Protein AF-A0A7S4C4L5-F1 (afdb_monomer_lite)

Structure (mmCIF, N/CA/C/O backbone):
data_AF-A0A7S4C4L5-F1
#
_entry.id   AF-A0A7S4C4L5-F1
#
loop_
_atom_site.group_PDB
_atom_site.id
_atom_site.type_symbol
_atom_site.label_atom_id
_atom_site.label_alt_id
_atom_site.label_comp_id
_atom_site.label_asym_id
_atom_site.label_entity_id
_atom_site.label_seq_id
_atom_site.pdbx_PDB_ins_code
_atom_site.Cartn_x
_atom_site.Cartn_y
_atom_site.Cartn_z
_atom_site.occupancy
_atom_site.B_iso_or_equiv
_atom_site.auth_seq_id
_atom_site.auth_comp_id
_atom_site.auth_asym_id
_atom_site.auth_atom_id
_atom_site.pdbx_PDB_model_num
ATOM 1 N N . SER A 1 1 ? -27.813 -15.769 -5.034 1.00 52.94 1 SER A N 1
ATOM 2 C CA . SER A 1 1 ? -26.355 -15.968 -5.180 1.00 52.94 1 SER A CA 1
ATOM 3 C C . SER A 1 1 ? -25.656 -15.313 -3.994 1.00 52.94 1 SER A C 1
ATOM 5 O O . SER A 1 1 ? -25.981 -14.180 -3.665 1.00 52.94 1 SER A O 1
ATOM 7 N N . ARG A 1 2 ? -24.766 -16.010 -3.273 1.00 56.94 2 ARG A N 1
ATOM 8 C CA . ARG A 1 2 ? -23.992 -15.382 -2.183 1.00 56.94 2 ARG A CA 1
ATOM 9 C C . ARG A 1 2 ? -22.772 -14.695 -2.789 1.00 56.94 2 ARG A C 1
ATOM 11 O O . ARG A 1 2 ? -21.897 -15.369 -3.320 1.00 56.94 2 ARG A O 1
ATOM 18 N N . ALA A 1 3 ? -22.735 -13.368 -2.734 1.00 70.62 3 ALA A N 1
ATOM 19 C CA . ALA A 1 3 ? -21.552 -12.601 -3.095 1.00 70.62 3 ALA A CA 1
ATOM 20 C C . ALA A 1 3 ? -20.456 -12.859 -2.051 1.00 70.62 3 ALA A C 1
ATOM 22 O O . ALA A 1 3 ? -20.590 -12.460 -0.894 1.00 70.62 3 ALA A O 1
ATOM 23 N N . PHE A 1 4 ? -19.383 -13.540 -2.445 1.00 78.00 4 PHE A N 1
ATOM 24 C CA . PHE A 1 4 ? -18.179 -13.634 -1.627 1.00 78.00 4 PHE A CA 1
ATOM 25 C C . PHE A 1 4 ? -17.337 -12.381 -1.855 1.00 78.00 4 PHE A C 1
ATOM 27 O O . PHE A 1 4 ? -17.010 -12.038 -2.990 1.00 78.00 4 PHE A O 1
ATOM 34 N N . LYS A 1 5 ? -16.996 -11.672 -0.777 1.00 83.19 5 LYS A N 1
ATOM 35 C CA . LYS A 1 5 ? -16.062 -10.547 -0.857 1.00 83.19 5 LYS A CA 1
ATOM 36 C C . LYS A 1 5 ? -14.640 -11.095 -0.935 1.00 83.19 5 LYS A C 1
ATOM 38 O O . LYS A 1 5 ? -14.246 -11.902 -0.099 1.00 83.19 5 LYS A O 1
ATOM 43 N N . TYR A 1 6 ? -13.864 -10.620 -1.904 1.00 91.06 6 TYR A N 1
ATOM 44 C CA . TYR A 1 6 ? -12.431 -10.906 -1.969 1.00 91.06 6 TYR A CA 1
ATOM 45 C C . TYR A 1 6 ? -11.731 -10.401 -0.702 1.00 91.06 6 TYR A C 1
ATOM 47 O O . TYR A 1 6 ? -11.930 -9.250 -0.316 1.00 91.06 6 TYR A O 1
ATOM 55 N N . SER A 1 7 ? -10.897 -11.225 -0.071 1.00 92.94 7 SER A N 1
ATOM 56 C CA . SER A 1 7 ? -10.136 -10.847 1.131 1.00 92.94 7 SER A CA 1
ATOM 57 C C . SER A 1 7 ? -8.933 -9.951 0.826 1.00 92.94 7 SER A C 1
ATOM 59 O O . SER A 1 7 ? -8.464 -9.228 1.702 1.00 92.94 7 SER A O 1
ATOM 61 N N . ARG A 1 8 ? -8.456 -9.964 -0.422 1.00 94.62 8 ARG A N 1
ATOM 62 C CA . ARG A 1 8 ? -7.306 -9.189 -0.898 1.00 94.62 8 ARG A CA 1
ATOM 63 C C . ARG A 1 8 ? -7.734 -8.194 -1.977 1.00 94.62 8 ARG A C 1
ATOM 65 O O . ARG A 1 8 ? -8.736 -8.396 -2.668 1.00 94.62 8 ARG A O 1
ATOM 72 N N . VAL A 1 9 ? -6.974 -7.115 -2.099 1.00 95.50 9 VAL A N 1
ATOM 73 C CA . VAL A 1 9 ? -7.126 -6.065 -3.108 1.00 95.50 9 VAL A CA 1
ATOM 74 C C . VAL A 1 9 ? -5.773 -5.853 -3.768 1.00 95.50 9 VAL A C 1
ATOM 76 O O . VAL A 1 9 ? -4.768 -5.736 -3.071 1.00 95.50 9 VAL A O 1
ATOM 79 N N . ILE A 1 10 ? -5.768 -5.805 -5.099 1.00 94.56 10 ILE A N 1
ATOM 80 C CA . ILE A 1 10 ? -4.607 -5.414 -5.894 1.00 94.56 10 ILE A CA 1
ATOM 81 C C . ILE A 1 10 ? -4.909 -4.068 -6.542 1.00 94.56 10 ILE A C 1
ATOM 83 O O . ILE A 1 10 ? -5.977 -3.879 -7.125 1.00 94.56 10 ILE A O 1
ATOM 87 N N . PHE A 1 11 ? -3.956 -3.153 -6.436 1.00 93.62 11 PHE A N 1
ATOM 88 C CA . PHE A 1 11 ? -3.893 -1.903 -7.168 1.00 93.62 11 PHE A CA 1
ATOM 89 C C . PHE A 1 11 ? -2.728 -1.953 -8.150 1.00 93.62 11 PHE A C 1
ATOM 91 O O . PHE A 1 11 ? -1.640 -2.409 -7.804 1.00 93.62 11 PHE A O 1
ATOM 98 N N . SER A 1 12 ? -2.951 -1.460 -9.361 1.00 91.44 12 SER A N 1
ATOM 99 C CA . SER A 1 12 ? -1.901 -1.196 -10.335 1.00 91.44 12 SER A CA 1
ATOM 100 C C . SER A 1 12 ? -2.332 -0.021 -11.205 1.00 91.44 12 SER A C 1
ATOM 102 O O . SER A 1 12 ? -3.527 0.160 -11.458 1.00 91.44 12 SER A O 1
ATOM 104 N N . ARG A 1 13 ? -1.367 0.787 -11.642 1.00 89.19 13 ARG A N 1
ATOM 105 C CA . ARG A 1 13 ? -1.615 1.853 -12.619 1.00 89.19 13 ARG A CA 1
ATOM 106 C C . ARG A 1 13 ? -2.027 1.256 -13.968 1.00 89.19 13 ARG A C 1
ATOM 108 O O . ARG A 1 13 ? -1.587 0.169 -14.329 1.00 89.19 13 ARG A O 1
ATOM 115 N N . LEU A 1 14 ? -2.873 1.965 -14.712 1.00 87.50 14 LEU A N 1
ATOM 116 C CA . LEU A 1 14 ? -3.452 1.461 -15.966 1.00 87.50 14 LEU A CA 1
ATOM 117 C C . LEU A 1 14 ? -2.403 1.293 -17.074 1.00 87.50 14 LEU A C 1
ATOM 119 O O . LEU A 1 14 ? -2.536 0.444 -17.944 1.00 87.50 14 LEU A O 1
ATOM 123 N N . GLU A 1 15 ? -1.343 2.082 -17.005 1.00 86.62 15 GLU A N 1
ATOM 124 C CA . GLU A 1 15 ? -0.195 2.102 -17.905 1.00 86.62 15 GLU A CA 1
ATOM 125 C C . GLU A 1 15 ? 0.930 1.140 -17.478 1.00 86.62 15 GLU A C 1
ATOM 127 O O . GLU A 1 15 ? 2.048 1.215 -17.987 1.00 86.62 15 GLU A O 1
ATOM 132 N N . ALA A 1 16 ? 0.678 0.249 -16.514 1.00 85.75 16 ALA A N 1
ATOM 133 C CA . ALA A 1 16 ? 1.658 -0.742 -16.095 1.00 85.75 16 ALA A CA 1
ATOM 134 C C . ALA A 1 16 ? 1.792 -1.862 -17.142 1.00 85.75 16 ALA A C 1
ATOM 136 O O . ALA A 1 16 ? 0.870 -2.650 -17.358 1.00 85.75 16 ALA A O 1
ATOM 137 N N . ALA A 1 17 ? 2.976 -1.985 -17.743 1.00 88.38 17 ALA A N 1
ATOM 138 C CA . ALA A 1 17 ? 3.355 -3.144 -18.541 1.00 88.38 17 ALA A CA 1
ATOM 139 C C . ALA A 1 17 ? 4.043 -4.183 -17.651 1.00 88.38 17 ALA A C 1
ATOM 141 O O . ALA A 1 17 ? 5.138 -3.955 -17.127 1.00 88.38 17 ALA A O 1
ATOM 142 N N . TRP A 1 18 ? 3.387 -5.327 -17.467 1.00 88.12 18 TRP A N 1
ATOM 143 C CA . TRP A 1 18 ? 3.897 -6.445 -16.676 1.00 88.12 18 TRP A CA 1
ATOM 144 C C . TRP A 1 18 ? 5.052 -7.136 -17.400 1.00 88.12 18 TRP A C 1
ATOM 146 O O . TRP A 1 18 ? 4.900 -7.583 -18.534 1.00 88.12 18 TRP A O 1
ATOM 156 N N . VAL A 1 19 ? 6.205 -7.225 -16.739 1.00 87.69 19 VAL A N 1
ATOM 157 C CA . VAL A 1 19 ? 7.401 -7.910 -17.269 1.00 87.69 19 VAL A CA 1
ATOM 158 C C . VAL A 1 19 ? 7.387 -9.385 -16.890 1.00 87.69 19 VAL A C 1
ATOM 160 O O . VAL A 1 19 ? 7.900 -10.232 -17.616 1.00 87.69 19 VAL A O 1
ATOM 163 N N . VAL A 1 20 ? 6.793 -9.690 -15.737 1.00 88.06 20 VAL A N 1
ATOM 164 C CA . VAL A 1 20 ? 6.707 -11.034 -15.173 1.00 88.06 20 VAL A CA 1
ATOM 165 C C . VAL A 1 20 ? 5.301 -11.285 -14.625 1.00 88.06 20 VAL A C 1
ATOM 167 O O . VAL A 1 20 ? 4.609 -10.332 -14.250 1.00 88.06 20 VAL A O 1
ATOM 170 N N . PRO A 1 21 ? 4.857 -12.552 -14.544 1.00 89.69 21 PRO A N 1
ATOM 171 C CA . PRO A 1 21 ? 3.621 -12.896 -13.857 1.00 89.69 21 PRO A CA 1
ATOM 172 C C . PRO A 1 21 ? 3.644 -12.446 -12.394 1.00 89.69 21 PRO A C 1
ATOM 174 O O . PRO A 1 21 ? 4.681 -12.480 -11.729 1.00 89.69 21 PRO A O 1
ATOM 177 N N . HIS A 1 22 ? 2.477 -12.072 -11.872 1.00 91.00 22 HIS A N 1
ATOM 178 C CA . HIS A 1 22 ? 2.331 -11.768 -10.454 1.00 91.00 22 HIS A CA 1
ATOM 179 C C . HIS A 1 22 ? 2.681 -13.006 -9.592 1.00 91.00 22 HIS A C 1
ATOM 181 O O . HIS A 1 22 ? 2.220 -14.108 -9.908 1.00 91.00 22 HIS A O 1
ATOM 187 N N . PRO A 1 23 ? 3.443 -12.856 -8.488 1.00 89.81 23 PRO A N 1
ATOM 188 C CA . PRO A 1 23 ? 3.781 -13.969 -7.603 1.00 89.81 23 PRO A CA 1
ATOM 189 C C . PRO A 1 23 ? 2.528 -14.663 -7.035 1.00 89.81 23 PRO A C 1
ATOM 191 O O . PRO A 1 23 ? 1.561 -13.994 -6.670 1.00 89.81 23 PRO A O 1
ATOM 194 N N . PRO A 1 24 ? 2.497 -15.999 -6.912 1.00 92.88 24 PRO A N 1
ATOM 195 C CA . PRO A 1 24 ? 1.368 -16.685 -6.292 1.00 92.88 24 PRO A CA 1
ATOM 196 C C . PRO A 1 24 ? 1.052 -16.125 -4.898 1.00 92.88 24 PRO A C 1
ATOM 198 O O . PRO A 1 24 ? 1.948 -15.954 -4.074 1.00 92.88 24 PRO A O 1
ATOM 201 N N . LEU A 1 25 ? -0.232 -15.885 -4.602 1.00 93.25 25 LEU A N 1
ATOM 202 C CA . LEU A 1 25 ? -0.659 -15.325 -3.309 1.00 93.25 25 LEU A CA 1
ATOM 203 C C . LEU A 1 25 ? -0.256 -16.196 -2.109 1.00 93.25 25 LEU A C 1
ATOM 205 O O . LEU A 1 25 ? -0.152 -15.684 -0.999 1.00 93.25 25 LEU A O 1
ATOM 209 N N . SER A 1 26 ? -0.022 -17.492 -2.326 1.00 94.50 26 SER A N 1
ATOM 210 C CA . SER A 1 26 ? 0.460 -18.434 -1.313 1.00 94.50 26 SER A CA 1
ATOM 211 C C . SER A 1 26 ? 1.878 -18.137 -0.817 1.00 94.50 26 SER A C 1
ATOM 213 O O . SER A 1 26 ? 2.240 -18.606 0.255 1.00 94.50 26 SER A O 1
ATOM 215 N N . LEU A 1 27 ? 2.675 -17.376 -1.574 1.00 93.62 27 LEU A N 1
ATOM 216 C CA . LEU A 1 27 ? 4.023 -16.957 -1.176 1.00 93.62 27 LEU A CA 1
ATOM 217 C C . LEU A 1 27 ? 4.029 -15.633 -0.401 1.00 93.62 27 LEU A C 1
ATOM 219 O O . LEU A 1 27 ? 5.071 -15.224 0.099 1.00 93.62 27 LEU A O 1
ATOM 223 N N . LEU A 1 28 ? 2.885 -14.946 -0.325 1.00 94.56 28 LEU A N 1
ATOM 224 C CA . LEU A 1 28 ? 2.785 -13.587 0.198 1.00 94.56 28 LEU A CA 1
ATOM 225 C C . LEU A 1 28 ? 1.983 -13.571 1.494 1.00 94.56 28 LEU A C 1
ATOM 227 O O . LEU A 1 28 ? 0.781 -13.868 1.490 1.00 94.56 28 LEU A O 1
ATOM 231 N N . ASP A 1 29 ? 2.627 -13.149 2.584 1.00 95.44 29 ASP A N 1
ATOM 232 C CA . ASP A 1 29 ? 1.972 -13.018 3.886 1.00 95.44 29 ASP A CA 1
ATOM 233 C C . ASP A 1 29 ? 0.739 -12.094 3.763 1.00 95.44 29 ASP A C 1
ATOM 235 O O . ASP A 1 29 ? 0.876 -10.951 3.308 1.00 95.44 29 ASP A O 1
ATOM 239 N N . PRO A 1 30 ? -0.475 -12.566 4.114 1.00 94.44 30 PRO A N 1
ATOM 240 C CA . PRO A 1 30 ? -1.698 -11.763 4.067 1.00 94.44 30 PRO A CA 1
ATOM 241 C C . PRO A 1 30 ? -1.691 -10.543 4.987 1.00 94.44 30 PRO A C 1
ATOM 243 O O . PRO A 1 30 ? -2.486 -9.633 4.774 1.00 94.44 30 PRO A O 1
ATOM 246 N N . ARG A 1 31 ? -0.833 -10.515 6.004 1.00 94.31 31 ARG A N 1
ATOM 247 C CA . ARG A 1 31 ? -0.757 -9.417 6.975 1.00 94.31 31 ARG A CA 1
ATOM 248 C C . ARG A 1 31 ? 0.088 -8.248 6.472 1.00 94.31 31 ARG A C 1
ATOM 250 O O . ARG A 1 31 ? 0.052 -7.177 7.065 1.00 94.31 31 ARG A O 1
ATOM 257 N N . VAL A 1 32 ? 0.841 -8.459 5.394 1.00 96.19 32 VAL A N 1
ATOM 258 C CA . VAL A 1 32 ? 1.749 -7.470 4.814 1.00 96.19 32 VAL A CA 1
ATOM 259 C C . VAL A 1 32 ? 1.071 -6.778 3.632 1.00 96.19 32 VAL A C 1
ATOM 261 O O . VAL A 1 32 ? 0.454 -7.422 2.777 1.00 96.19 32 VAL A O 1
ATOM 264 N N . LEU A 1 33 ? 1.187 -5.452 3.586 1.00 96.56 33 LEU A N 1
ATOM 265 C CA . LEU A 1 33 ? 0.895 -4.649 2.410 1.00 96.56 33 LEU A CA 1
ATOM 266 C C . LEU A 1 33 ? 2.139 -4.645 1.523 1.00 96.56 33 LEU A C 1
ATOM 268 O O . LEU A 1 33 ? 3.164 -4.056 1.857 1.00 96.56 33 LEU A O 1
ATOM 272 N N . TRP A 1 34 ? 2.039 -5.336 0.395 1.00 96.06 34 TRP A N 1
ATOM 273 C CA . TRP A 1 34 ? 3.132 -5.509 -0.550 1.00 96.06 34 TRP A CA 1
ATOM 274 C C . TRP A 1 34 ? 3.102 -4.407 -1.596 1.00 96.06 34 TRP A C 1
ATOM 276 O O . TRP A 1 34 ? 2.100 -4.271 -2.295 1.00 96.06 34 TRP A O 1
ATOM 286 N N . VAL A 1 35 ? 4.195 -3.672 -1.752 1.00 93.81 35 VAL A N 1
ATOM 287 C CA . VAL A 1 35 ? 4.381 -2.677 -2.817 1.00 93.81 35 VAL A CA 1
ATOM 288 C C . VAL A 1 35 ? 5.553 -3.053 -3.710 1.00 93.81 35 VAL A C 1
ATOM 290 O O . VAL A 1 35 ? 6.349 -3.928 -3.375 1.00 93.81 35 VAL A O 1
ATOM 293 N N . GLN A 1 36 ? 5.659 -2.433 -4.882 1.00 90.94 36 GLN A N 1
ATOM 294 C CA . GLN A 1 36 ? 6.881 -2.572 -5.676 1.00 90.94 36 GLN A CA 1
ATOM 295 C C . GLN A 1 36 ? 8.046 -1.883 -4.972 1.00 90.94 36 GLN A C 1
ATOM 297 O O . GLN A 1 36 ? 7.874 -0.804 -4.416 1.00 90.94 36 GLN A O 1
ATOM 302 N N . SER A 1 37 ? 9.238 -2.471 -5.053 1.00 87.06 37 SER A N 1
ATOM 303 C CA . SER A 1 37 ? 10.442 -1.849 -4.511 1.00 87.06 37 SER A CA 1
ATOM 304 C C . SER A 1 37 ? 10.637 -0.439 -5.072 1.00 87.06 37 SER A C 1
ATOM 306 O O . SER A 1 37 ? 10.473 -0.192 -6.275 1.00 87.06 37 SER A O 1
ATOM 308 N N . GLY A 1 38 ? 11.001 0.497 -4.195 1.00 80.38 38 GLY A N 1
ATOM 309 C CA . GLY A 1 38 ? 11.345 1.868 -4.570 1.00 80.38 38 GLY A CA 1
ATOM 310 C C . GLY A 1 38 ? 12.710 1.993 -5.257 1.00 80.38 38 GLY A C 1
ATOM 311 O O . GLY A 1 38 ? 13.073 3.093 -5.671 1.00 80.38 38 GLY A O 1
ATOM 312 N N . GLN A 1 39 ? 13.479 0.899 -5.371 1.00 79.50 39 GLN A N 1
ATOM 313 C CA . GLN A 1 39 ? 14.884 0.908 -5.807 1.00 79.50 39 GLN A CA 1
ATOM 314 C C . GLN A 1 39 ? 15.745 1.885 -4.982 1.00 79.50 39 GLN A C 1
ATOM 316 O O . GLN A 1 39 ? 16.544 2.643 -5.530 1.00 79.50 39 GLN A O 1
ATOM 321 N N . GLY A 1 40 ? 15.547 1.906 -3.661 1.00 72.12 40 GLY A N 1
ATOM 322 C CA . GLY A 1 40 ? 16.253 2.811 -2.745 1.00 72.12 40 GLY A CA 1
ATOM 323 C C . GLY A 1 40 ? 15.663 4.222 -2.646 1.00 72.12 40 GLY A C 1
ATOM 324 O O . GLY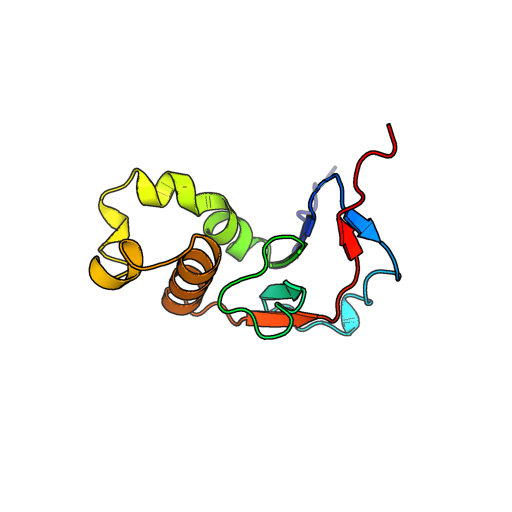 A 1 40 ? 16.245 5.077 -1.982 1.00 72.12 40 GLY A O 1
ATOM 325 N N . ARG A 1 41 ? 14.518 4.488 -3.287 1.00 75.75 41 ARG A N 1
ATOM 326 C CA . ARG A 1 41 ? 13.723 5.701 -3.040 1.00 75.75 41 ARG A CA 1
ATOM 327 C C . ARG A 1 41 ? 12.930 5.554 -1.741 1.00 75.75 41 ARG A C 1
ATOM 329 O O . ARG A 1 41 ? 12.447 4.469 -1.444 1.00 75.75 41 ARG A O 1
ATOM 336 N N . VAL A 1 42 ? 12.799 6.656 -1.007 1.00 81.38 42 VAL A N 1
ATOM 337 C CA . VAL A 1 42 ? 12.010 6.739 0.232 1.00 81.38 42 VAL A CA 1
ATOM 338 C C . VAL A 1 42 ? 10.520 6.823 -0.114 1.00 81.38 42 VAL A C 1
ATOM 340 O O . VAL A 1 42 ? 10.167 7.451 -1.117 1.00 81.38 42 VAL A O 1
ATOM 343 N N . GLY A 1 43 ? 9.653 6.240 0.717 1.00 85.88 43 GLY A N 1
ATOM 344 C CA . GLY A 1 43 ? 8.208 6.280 0.529 1.00 85.88 43 GLY A CA 1
ATOM 345 C C . GLY A 1 43 ? 7.627 5.049 -0.157 1.00 85.88 43 GLY A C 1
ATOM 346 O O . GLY A 1 43 ? 8.311 4.251 -0.799 1.00 85.88 43 GLY A O 1
ATOM 347 N N . VAL A 1 44 ? 6.303 4.931 -0.069 1.00 89.31 44 VAL A N 1
ATOM 348 C CA . VAL A 1 44 ? 5.552 3.864 -0.731 1.00 89.31 44 VAL A CA 1
ATOM 349 C C . VAL A 1 44 ? 5.476 4.122 -2.234 1.00 89.31 44 VAL A C 1
ATOM 351 O O . VAL A 1 44 ? 4.791 5.037 -2.688 1.00 89.31 44 VAL A O 1
ATOM 354 N N . ASN A 1 45 ? 6.120 3.260 -3.022 1.00 89.12 45 ASN A N 1
ATOM 355 C CA . ASN A 1 45 ? 5.948 3.227 -4.472 1.00 89.12 45 ASN A CA 1
ATOM 356 C C . ASN A 1 45 ? 4.552 2.686 -4.822 1.00 89.12 45 ASN A C 1
ATOM 358 O O . ASN A 1 45 ? 4.332 1.480 -4.951 1.00 89.12 45 ASN A O 1
ATOM 362 N N . ASP A 1 46 ? 3.599 3.598 -4.994 1.00 84.69 46 ASP A N 1
ATOM 363 C CA . ASP A 1 46 ? 2.190 3.280 -5.211 1.00 84.69 46 ASP A CA 1
ATOM 364 C C . ASP A 1 46 ? 1.844 2.863 -6.649 1.00 84.69 46 ASP A C 1
ATOM 366 O O . ASP A 1 46 ? 0.678 2.729 -6.994 1.00 84.69 46 ASP A O 1
ATOM 370 N N . ARG A 1 47 ? 2.826 2.558 -7.508 1.00 87.81 47 ARG A N 1
ATOM 371 C CA . ARG A 1 47 ? 2.553 2.020 -8.860 1.00 87.81 47 ARG A CA 1
ATOM 372 C C . ARG A 1 47 ? 1.884 0.647 -8.832 1.00 87.81 47 ARG A C 1
ATOM 374 O O . ARG A 1 47 ? 1.235 0.248 -9.804 1.00 87.81 47 ARG A O 1
ATOM 381 N N . TYR A 1 48 ? 2.070 -0.066 -7.729 1.00 92.69 48 TYR A N 1
ATOM 382 C CA . TYR A 1 48 ? 1.504 -1.371 -7.464 1.00 92.69 48 TYR A CA 1
ATOM 383 C C . TYR A 1 48 ? 1.344 -1.568 -5.957 1.00 92.69 48 TYR A C 1
ATOM 385 O O . TYR A 1 48 ? 2.268 -1.270 -5.200 1.00 92.69 48 TYR A O 1
ATOM 393 N N . ALA A 1 49 ? 0.219 -2.141 -5.535 1.00 94.69 49 ALA A N 1
ATOM 394 C CA . ALA A 1 49 ? 0.062 -2.621 -4.171 1.00 94.69 49 ALA A CA 1
ATOM 395 C C . ALA A 1 49 ? -0.840 -3.857 -4.092 1.00 94.69 49 ALA A C 1
ATOM 397 O O . ALA A 1 49 ? -1.888 -3.910 -4.730 1.00 94.69 49 ALA A O 1
ATOM 398 N N . LEU A 1 50 ? -0.477 -4.821 -3.249 1.00 95.94 50 LEU A N 1
ATOM 399 C CA . LEU A 1 50 ? -1.333 -5.918 -2.808 1.00 95.94 50 LEU A CA 1
ATOM 400 C C . LEU A 1 50 ? -1.556 -5.790 -1.307 1.00 95.94 50 LEU A C 1
ATOM 402 O O . LEU A 1 50 ? -0.612 -5.778 -0.524 1.00 95.94 50 LEU A O 1
ATOM 406 N N . MET A 1 51 ? -2.818 -5.760 -0.900 1.00 96.38 51 MET A N 1
ATOM 407 C CA . MET A 1 51 ? -3.195 -5.530 0.490 1.00 96.38 51 MET A CA 1
ATOM 408 C C . MET A 1 51 ? -4.393 -6.377 0.904 1.00 96.38 51 MET A C 1
ATOM 410 O O . MET A 1 51 ? -5.178 -6.838 0.069 1.00 96.38 51 MET A O 1
ATOM 414 N N . SER A 1 52 ? -4.567 -6.548 2.210 1.00 95.38 52 SER A N 1
ATOM 415 C CA . SER A 1 52 ? -5.838 -7.002 2.771 1.00 95.38 52 SER A CA 1
ATOM 416 C C . SER A 1 52 ? -6.925 -5.965 2.532 1.00 95.38 52 SER A C 1
ATOM 418 O O . SER A 1 52 ? -6.682 -4.758 2.559 1.00 95.38 52 SER A O 1
ATOM 420 N N . ARG A 1 53 ? -8.152 -6.431 2.287 1.00 93.19 53 ARG A N 1
ATOM 421 C CA . ARG A 1 53 ? -9.285 -5.552 1.975 1.00 93.19 53 ARG A CA 1
ATOM 422 C C . ARG A 1 53 ? -9.561 -4.521 3.071 1.00 93.19 53 ARG A C 1
ATOM 424 O O . ARG A 1 53 ? -10.025 -3.431 2.753 1.00 93.19 53 ARG A O 1
ATOM 431 N N . GLU A 1 54 ? -9.268 -4.846 4.324 1.00 93.19 54 GLU A N 1
ATOM 432 C CA . GLU A 1 54 ? -9.402 -3.926 5.459 1.00 93.19 54 GLU A CA 1
ATOM 433 C C . GLU A 1 54 ? -8.491 -2.691 5.347 1.00 93.19 54 GLU A C 1
ATOM 435 O O . GLU A 1 54 ? -8.903 -1.593 5.713 1.00 93.19 54 GLU A O 1
ATOM 440 N N . HIS A 1 55 ? -7.308 -2.830 4.738 1.00 94.25 55 HIS A N 1
ATOM 441 C CA . HIS A 1 55 ? -6.365 -1.727 4.534 1.00 94.25 55 HIS A CA 1
ATOM 442 C C . HIS A 1 55 ? -6.712 -0.853 3.322 1.00 94.25 55 HIS A C 1
ATOM 444 O O . HIS A 1 55 ? -6.210 0.264 3.211 1.00 94.25 55 HIS A O 1
ATOM 450 N N . ALA A 1 56 ? -7.591 -1.311 2.422 1.00 93.31 56 ALA A N 1
ATOM 451 C CA . ALA A 1 56 ? -7.910 -0.585 1.192 1.00 93.31 56 ALA A CA 1
ATOM 452 C C . ALA A 1 56 ? -8.495 0.808 1.468 1.00 93.31 56 ALA A C 1
ATOM 454 O O . ALA A 1 56 ? -8.124 1.779 0.811 1.00 93.31 56 ALA A O 1
ATOM 455 N N . SER A 1 57 ? -9.369 0.927 2.469 1.00 91.50 57 SER A N 1
ATOM 456 C CA . SER A 1 57 ? -9.953 2.218 2.847 1.00 91.50 57 SER A CA 1
ATOM 457 C C . SER A 1 57 ? -8.905 3.204 3.357 1.00 91.50 57 SER A C 1
ATOM 459 O O . SER A 1 57 ? -9.008 4.388 3.058 1.00 91.50 57 SER A O 1
ATOM 461 N N . LEU A 1 58 ? -7.894 2.728 4.089 1.00 90.69 58 LEU A N 1
ATOM 462 C CA . LEU A 1 58 ? -6.790 3.560 4.568 1.00 90.69 58 LEU A CA 1
ATOM 463 C C . LEU A 1 58 ? -5.883 3.983 3.403 1.00 90.69 58 LEU A C 1
ATOM 465 O O . LEU A 1 58 ? -5.612 5.168 3.230 1.00 90.69 58 LEU A O 1
ATOM 469 N N . TYR A 1 59 ? -5.498 3.027 2.554 1.00 92.50 59 TYR A N 1
ATOM 470 C CA . TYR A 1 59 ? -4.603 3.246 1.415 1.00 92.50 59 TYR A CA 1
ATOM 471 C C . TYR A 1 59 ? -5.162 4.259 0.396 1.00 92.50 59 TYR A C 1
ATOM 473 O O . TYR A 1 59 ? -4.471 5.189 -0.027 1.00 92.50 59 TYR A O 1
ATOM 481 N N . PHE A 1 60 ? -6.440 4.119 0.026 1.00 91.94 60 PHE A N 1
ATOM 482 C CA . PHE A 1 60 ? -7.115 5.022 -0.918 1.00 91.94 60 PHE A CA 1
ATOM 483 C C . PHE A 1 60 ? -7.765 6.241 -0.247 1.00 91.94 60 PHE A C 1
ATOM 485 O O . PHE A 1 60 ? -8.175 7.180 -0.927 1.00 91.94 60 PHE A O 1
ATOM 492 N N . GLY A 1 61 ? -7.874 6.248 1.083 1.00 87.50 61 GLY A N 1
ATOM 493 C CA . GLY A 1 61 ? -8.593 7.264 1.855 1.00 87.50 61 GLY A CA 1
ATOM 494 C C . GLY A 1 61 ? -7.829 8.561 2.103 1.00 87.50 61 GLY A C 1
ATOM 495 O O . GLY A 1 61 ? -8.399 9.472 2.699 1.00 87.50 61 GLY A O 1
ATOM 496 N N . ARG A 1 62 ? -6.579 8.675 1.633 1.00 82.81 62 ARG A N 1
ATOM 497 C CA . ARG A 1 62 ? -5.688 9.831 1.856 1.00 82.81 62 ARG A CA 1
ATOM 498 C C . ARG A 1 62 ? -6.371 11.181 1.622 1.00 82.81 62 ARG A C 1
ATOM 500 O O . ARG A 1 62 ? -6.293 12.057 2.471 1.00 82.81 62 ARG A O 1
ATOM 507 N N . TRP A 1 63 ? -7.094 11.333 0.511 1.00 80.12 63 TRP A N 1
ATOM 508 C CA . TRP A 1 63 ? -7.796 12.583 0.195 1.00 80.12 63 TRP A CA 1
ATOM 509 C C . TRP A 1 63 ? -8.850 12.957 1.242 1.00 80.12 63 TRP A C 1
ATOM 511 O O . TRP A 1 63 ? -8.958 14.113 1.630 1.00 80.12 63 TRP A O 1
ATOM 521 N N . LYS A 1 64 ? -9.606 11.974 1.744 1.00 84.25 64 LYS A N 1
ATOM 522 C CA . LYS A 1 64 ? -10.611 12.220 2.786 1.00 84.25 64 LYS A CA 1
ATOM 523 C C . LYS A 1 64 ? -9.967 12.620 4.109 1.00 84.25 64 LYS A C 1
ATOM 525 O O . LYS A 1 64 ? -10.518 13.474 4.786 1.00 84.25 64 LYS A O 1
ATOM 530 N N . LEU A 1 65 ? -8.817 12.030 4.440 1.00 81.00 65 LEU A N 1
ATOM 531 C CA . LEU A 1 65 ? -8.038 12.403 5.621 1.00 81.00 65 LEU A CA 1
ATOM 532 C C . LEU A 1 65 ? -7.491 13.828 5.508 1.00 81.00 65 LEU A C 1
ATOM 534 O O . LEU A 1 65 ? -7.586 14.578 6.461 1.00 81.00 65 LEU A O 1
ATOM 538 N N . LEU A 1 66 ? -6.986 14.232 4.339 1.00 77.25 66 LEU A N 1
ATOM 539 C CA . LEU A 1 66 ? -6.520 15.609 4.113 1.00 77.25 66 LEU A CA 1
ATOM 540 C C . LEU A 1 66 ? -7.640 16.650 4.253 1.00 77.25 66 LEU A C 1
ATOM 542 O O . LEU A 1 66 ? -7.378 17.793 4.611 1.00 77.25 66 LEU A O 1
ATOM 546 N N . LEU A 1 67 ? -8.880 16.262 3.951 1.00 82.56 67 LEU A N 1
ATOM 547 C CA . LEU A 1 67 ? -10.056 17.114 4.115 1.00 82.56 67 LEU A CA 1
ATOM 548 C C . LEU A 1 67 ? -10.633 17.088 5.537 1.00 82.56 67 LEU A C 1
ATOM 550 O O . LEU A 1 67 ? -11.518 17.893 5.827 1.00 82.56 67 LEU A O 1
ATOM 554 N N . SER A 1 68 ? -10.187 16.173 6.404 1.00 79.88 68 SER A N 1
ATOM 555 C CA . SER A 1 68 ? -10.656 16.088 7.786 1.00 79.88 68 SER A CA 1
ATOM 556 C C . SER A 1 68 ? -9.643 16.693 8.757 1.00 79.88 68 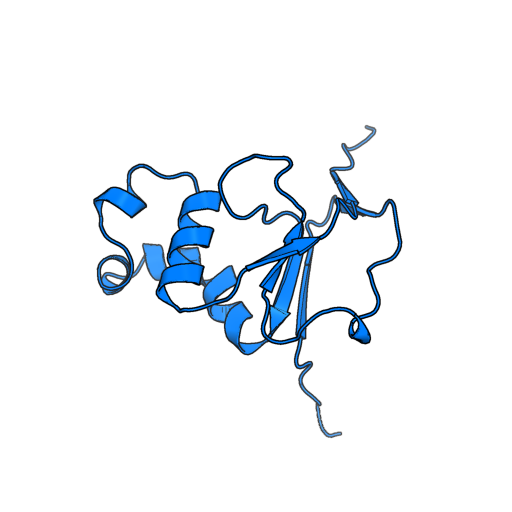SER A C 1
ATOM 558 O O . SER A 1 68 ? -8.436 16.695 8.525 1.00 79.88 68 SER A O 1
ATOM 560 N N . ALA A 1 69 ? -10.142 17.218 9.877 1.00 72.50 69 ALA A N 1
ATOM 561 C CA . ALA A 1 69 ? 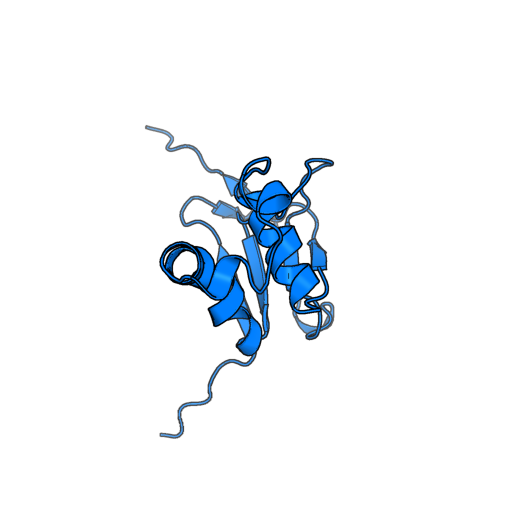-9.280 17.688 10.962 1.00 72.50 69 ALA A CA 1
ATOM 562 C C . ALA A 1 69 ? -8.529 16.527 11.649 1.00 72.50 69 ALA A C 1
ATOM 564 O O . ALA A 1 69 ? -7.488 16.746 12.264 1.00 72.50 69 ALA A O 1
ATOM 565 N N . ASP A 1 70 ? -9.010 15.290 11.472 1.00 77.75 70 ASP A N 1
ATOM 566 C CA . ASP A 1 70 ? -8.489 14.069 12.106 1.00 77.75 70 ASP A CA 1
ATOM 567 C C . ASP A 1 70 ? -7.111 13.641 11.578 1.00 77.75 70 ASP A C 1
ATOM 569 O O . ASP A 1 70 ? -6.548 12.642 12.036 1.00 77.75 70 ASP A O 1
ATOM 573 N N . LEU A 1 71 ? -6.574 14.328 10.566 1.00 75.31 71 LEU A N 1
ATOM 574 C CA . LEU A 1 71 ? -5.245 14.049 10.034 1.00 75.31 71 LEU A CA 1
ATOM 575 C C . LEU A 1 71 ? -4.170 14.220 11.109 1.00 75.31 71 LEU A C 1
ATOM 577 O O . LEU A 1 71 ? -3.301 13.359 11.260 1.00 75.31 71 LEU A O 1
ATOM 581 N N . PHE A 1 72 ? -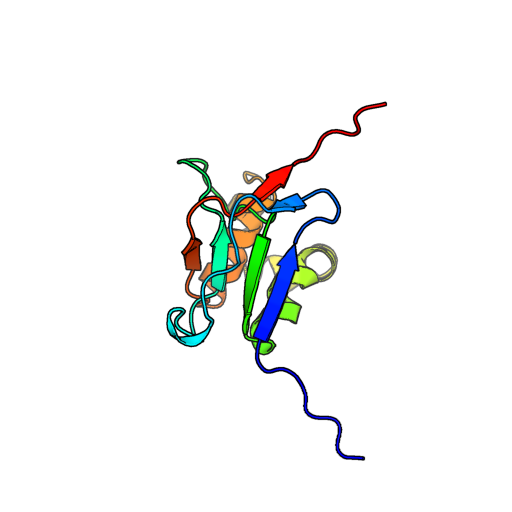4.246 15.322 11.857 1.00 77.56 72 PHE A N 1
ATOM 582 C CA . PHE A 1 72 ? -3.225 15.690 12.834 1.00 77.56 72 PHE A CA 1
ATOM 583 C C . PHE A 1 72 ? -3.280 14.843 14.109 1.00 77.56 72 PHE A C 1
ATOM 585 O O . PHE A 1 72 ? -2.274 14.720 14.804 1.00 77.56 72 PHE A O 1
ATOM 592 N N . ASP A 1 73 ? -4.401 14.159 14.352 1.00 78.12 73 ASP A N 1
ATOM 593 C CA . ASP A 1 73 ? -4.514 13.135 15.397 1.00 78.12 73 ASP A CA 1
ATOM 594 C C . ASP A 1 73 ? -3.733 11.857 15.047 1.00 78.12 73 ASP A C 1
ATOM 596 O O . ASP A 1 73 ? -3.487 11.004 15.900 1.00 78.12 73 ASP A O 1
ATOM 600 N N . GLN A 1 74 ? -3.370 11.689 13.772 1.00 72.12 74 GLN A N 1
ATOM 601 C CA . GLN A 1 74 ? -2.787 10.459 13.232 1.00 72.12 74 GLN A CA 1
ATOM 602 C C . GLN A 1 74 ? -1.353 10.650 12.736 1.00 72.12 74 GLN A C 1
ATOM 604 O O . GLN A 1 74 ? -0.581 9.689 12.717 1.00 72.12 74 GLN A O 1
ATOM 609 N N . VAL A 1 75 ? -1.001 11.864 12.309 1.00 74.12 75 VAL A N 1
ATOM 610 C CA . VAL A 1 75 ? 0.313 12.223 11.769 1.00 74.12 75 VAL A CA 1
ATOM 611 C C . VAL A 1 75 ? 0.660 13.641 12.218 1.00 74.12 75 VAL A C 1
ATOM 613 O O . VAL A 1 75 ? -0.145 14.553 12.059 1.00 74.12 75 VAL A O 1
ATOM 616 N N . SER A 1 76 ? 1.863 13.858 12.757 1.00 76.38 76 SER A N 1
ATOM 617 C CA . SER A 1 76 ? 2.276 15.200 13.182 1.00 76.38 76 SER A CA 1
ATOM 618 C C . SER A 1 76 ? 2.348 16.173 12.002 1.00 76.38 76 SER A C 1
ATOM 620 O O . SER A 1 76 ? 2.776 15.805 10.909 1.00 76.38 76 SER A O 1
ATOM 622 N N . GLU A 1 77 ? 1.989 17.436 12.233 1.00 74.19 77 GLU A N 1
ATOM 623 C CA . GLU A 1 77 ? 1.970 18.482 11.201 1.00 74.19 77 GLU A CA 1
ATOM 624 C C . GLU A 1 77 ? 3.313 18.620 10.465 1.00 74.19 77 GLU A C 1
ATOM 626 O O . GLU A 1 77 ? 3.354 18.689 9.237 1.00 74.19 77 GLU A O 1
ATOM 631 N N . GLU A 1 78 ? 4.430 18.533 11.193 1.00 73.31 78 GLU A N 1
ATOM 632 C CA . GLU A 1 78 ? 5.775 18.541 10.609 1.00 73.31 78 GLU A CA 1
ATOM 633 C C . GLU A 1 78 ? 5.995 17.396 9.603 1.00 73.31 78 GLU A C 1
ATOM 635 O O . GLU A 1 78 ? 6.587 17.610 8.544 1.00 73.31 78 GLU A O 1
ATOM 640 N N . LYS A 1 79 ? 5.477 16.195 9.901 1.00 72.00 79 LYS A N 1
ATOM 641 C CA . LYS A 1 79 ? 5.549 15.020 9.019 1.00 72.00 79 LYS A CA 1
ATOM 642 C C . LYS A 1 79 ? 4.548 15.072 7.868 1.00 72.00 79 LYS A C 1
ATOM 644 O O . LYS A 1 79 ? 4.707 14.313 6.919 1.00 72.00 79 LYS A O 1
ATOM 649 N N . VAL A 1 80 ? 3.528 15.923 7.921 1.00 71.44 80 VAL A N 1
ATOM 650 C CA . VAL A 1 80 ? 2.612 16.136 6.790 1.00 71.44 80 VAL A CA 1
ATOM 651 C C . VAL A 1 80 ? 3.206 17.154 5.814 1.00 71.44 80 VAL A C 1
ATOM 653 O O . VAL A 1 80 ? 3.194 16.930 4.608 1.00 71.44 80 VAL A O 1
ATOM 656 N N . LEU A 1 81 ? 3.762 18.257 6.323 1.00 68.19 81 LEU A N 1
ATOM 657 C CA . LEU A 1 81 ? 4.176 19.405 5.507 1.00 68.19 81 LEU A CA 1
ATOM 658 C C . LEU A 1 81 ? 5.532 19.242 4.803 1.00 68.19 81 LEU A C 1
ATOM 660 O O . LEU A 1 81 ? 5.806 19.962 3.844 1.00 68.19 81 LEU A O 1
ATOM 664 N N . ARG A 1 82 ? 6.401 18.335 5.264 1.00 64.44 82 ARG A N 1
ATOM 665 C CA . ARG A 1 82 ? 7.784 18.201 4.760 1.00 64.44 82 ARG A CA 1
ATOM 666 C C . ARG A 1 82 ? 8.002 17.008 3.829 1.00 64.44 82 ARG A C 1
ATOM 668 O O . ARG A 1 82 ? 9.145 16.627 3.579 1.00 64.44 82 ARG A O 1
ATOM 675 N N . THR A 1 83 ? 6.929 16.412 3.321 1.00 73.06 83 THR A N 1
ATOM 676 C CA . THR A 1 83 ? 6.966 14.997 2.946 1.00 73.06 83 THR A CA 1
ATOM 677 C C . THR A 1 83 ? 6.295 14.778 1.597 1.00 73.06 83 THR A C 1
ATOM 679 O O . THR A 1 83 ? 5.272 15.391 1.296 1.00 73.06 83 THR A O 1
ATOM 682 N N . SER A 1 84 ? 6.878 13.928 0.748 1.00 85.44 84 SER A N 1
ATOM 683 C CA . SER A 1 84 ? 6.254 13.587 -0.535 1.00 85.44 84 SER A CA 1
ATOM 684 C C . SER A 1 84 ? 4.983 12.746 -0.315 1.00 85.44 84 SER A C 1
ATOM 686 O O . SER A 1 84 ? 4.832 12.139 0.749 1.00 85.44 84 SER A O 1
ATOM 688 N N . PRO A 1 85 ? 4.067 12.655 -1.298 1.00 83.12 85 PRO A N 1
ATOM 689 C CA . PRO A 1 85 ? 2.865 11.822 -1.189 1.00 83.12 85 PRO A CA 1
ATOM 690 C C . PRO A 1 85 ? 3.140 10.342 -0.870 1.00 83.12 85 PRO A C 1
ATOM 692 O O . PRO A 1 85 ? 2.321 9.684 -0.223 1.00 83.12 85 PRO A O 1
ATOM 695 N N . GLU A 1 86 ? 4.279 9.819 -1.326 1.00 87.75 86 GLU A N 1
ATOM 696 C CA . GLU A 1 86 ? 4.750 8.453 -1.091 1.00 87.75 86 GLU A CA 1
ATOM 697 C C . GLU A 1 86 ? 5.189 8.255 0.360 1.00 87.75 86 GLU A C 1
ATOM 699 O O . GLU A 1 86 ? 4.789 7.283 1.002 1.00 87.75 86 GLU A O 1
ATOM 704 N N . VAL A 1 87 ? 5.972 9.191 0.898 1.00 87.75 87 VAL A N 1
ATOM 705 C CA . VAL A 1 87 ? 6.430 9.144 2.293 1.00 87.75 87 VAL A CA 1
ATOM 706 C C . VAL A 1 87 ? 5.275 9.459 3.251 1.00 87.75 87 VAL A C 1
ATOM 708 O O . VAL A 1 87 ? 5.166 8.862 4.316 1.00 87.75 87 VAL A O 1
ATOM 711 N N . PHE A 1 88 ? 4.343 10.331 2.862 1.00 86.56 88 PHE A N 1
ATOM 712 C CA . PHE A 1 88 ? 3.116 10.562 3.624 1.00 86.56 88 PHE A CA 1
ATOM 713 C C . PHE A 1 88 ? 2.285 9.278 3.755 1.00 86.56 88 PHE A C 1
ATOM 715 O O . PHE A 1 88 ? 1.805 8.955 4.841 1.00 86.56 88 PHE A O 1
ATOM 722 N N . LEU A 1 89 ? 2.131 8.529 2.657 1.00 88.62 89 LEU A N 1
ATOM 723 C CA . LEU A 1 89 ? 1.429 7.248 2.679 1.00 88.62 89 LEU A CA 1
ATOM 724 C C . LEU A 1 89 ? 2.149 6.224 3.563 1.00 88.62 89 LEU A C 1
ATOM 726 O O . LEU A 1 89 ? 1.483 5.516 4.309 1.00 88.62 89 LEU A O 1
ATOM 730 N N . GLU A 1 90 ? 3.478 6.165 3.501 1.00 90.12 90 GLU A N 1
ATOM 731 C CA . GLU A 1 90 ? 4.290 5.317 4.380 1.00 90.12 90 GLU A CA 1
ATOM 732 C C . GLU A 1 90 ? 4.006 5.617 5.858 1.00 90.12 90 GLU A C 1
ATOM 734 O O . GLU A 1 90 ? 3.531 4.745 6.582 1.00 90.12 90 GLU A O 1
ATOM 739 N N . VAL A 1 91 ? 4.163 6.879 6.270 1.00 87.31 91 VAL A N 1
ATOM 740 C CA . VAL A 1 91 ? 3.942 7.327 7.656 1.00 87.31 91 VAL A CA 1
ATOM 741 C C . VAL A 1 91 ? 2.513 7.050 8.127 1.00 87.31 91 VAL A C 1
ATOM 743 O O . VAL A 1 91 ? 2.304 6.653 9.273 1.00 87.31 91 VAL A O 1
ATOM 746 N N . LEU A 1 92 ? 1.518 7.252 7.261 1.00 88.00 92 LEU A N 1
ATOM 747 C CA . LEU A 1 92 ? 0.119 6.970 7.576 1.00 88.00 92 LEU A CA 1
ATOM 748 C C . LEU A 1 92 ? -0.138 5.469 7.781 1.00 88.00 92 LEU A C 1
ATOM 750 O O . LEU A 1 92 ? -0.902 5.084 8.664 1.00 88.00 92 LEU A O 1
ATOM 754 N N . LEU A 1 93 ? 0.459 4.614 6.948 1.00 90.75 93 LEU A N 1
ATOM 755 C CA . LEU A 1 93 ? 0.321 3.163 7.071 1.00 90.75 93 LEU A CA 1
ATOM 756 C C . LEU A 1 93 ? 1.013 2.665 8.347 1.00 90.75 93 LEU A C 1
ATOM 758 O O . LEU A 1 93 ? 0.416 1.901 9.109 1.00 90.75 93 LEU A O 1
ATOM 762 N N . GLU A 1 94 ? 2.212 3.169 8.634 1.00 89.06 94 GLU A N 1
ATOM 763 C CA . GLU A 1 94 ? 2.957 2.864 9.857 1.00 89.06 94 GLU A CA 1
ATOM 764 C C . GLU A 1 94 ? 2.223 3.316 11.123 1.00 89.06 94 GLU A C 1
ATOM 766 O O . GLU A 1 94 ? 2.136 2.550 12.084 1.00 89.06 94 GLU A O 1
ATOM 771 N N . SER A 1 95 ? 1.627 4.517 11.132 1.00 86.44 95 SER A N 1
ATOM 772 C CA . SER A 1 95 ? 0.887 5.019 12.301 1.00 86.44 95 SER A CA 1
ATOM 773 C C . SER A 1 95 ? -0.363 4.193 12.624 1.00 86.44 95 SER A C 1
ATOM 775 O O . SER A 1 95 ? -0.875 4.240 13.744 1.00 86.44 95 SER A O 1
ATOM 777 N N . LYS A 1 96 ? -0.836 3.386 11.666 1.00 90.12 96 LYS A N 1
ATOM 778 C CA . LYS A 1 96 ? -1.920 2.408 11.834 1.00 90.12 96 LYS A CA 1
ATOM 779 C C . LYS A 1 96 ? -1.435 0.974 12.030 1.00 90.12 96 LYS A C 1
ATOM 781 O O . LYS A 1 96 ? -2.262 0.067 12.080 1.00 90.12 96 LYS A O 1
ATOM 786 N N . GLY A 1 97 ? -0.126 0.766 12.166 1.00 92.31 97 GLY A N 1
ATOM 787 C CA . GLY A 1 97 ? 0.470 -0.551 12.377 1.00 92.31 97 GLY A CA 1
ATOM 788 C C . GLY A 1 97 ? 0.400 -1.463 1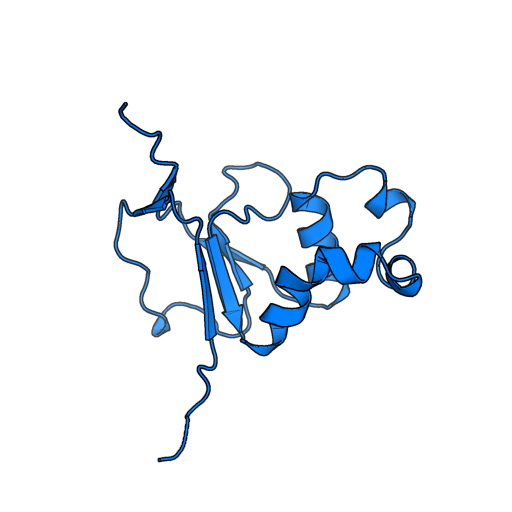1.151 1.00 92.31 97 GLY A C 1
ATOM 789 O O . GLY A 1 97 ? 0.464 -2.684 11.297 1.00 92.31 97 GLY A O 1
ATOM 790 N N . VAL A 1 98 ? 0.247 -0.905 9.946 1.00 94.56 98 VAL A N 1
ATOM 791 C CA . VAL A 1 98 ? 0.262 -1.693 8.711 1.00 94.56 98 VAL A CA 1
ATOM 792 C C . VAL A 1 98 ? 1.703 -2.067 8.380 1.00 94.56 98 VAL A C 1
ATOM 794 O O . VAL A 1 98 ? 2.548 -1.202 8.167 1.00 94.56 98 VAL A O 1
ATOM 797 N N . MET A 1 99 ? 1.981 -3.369 8.302 1.00 95.50 99 MET A N 1
ATOM 798 C CA . MET A 1 99 ? 3.295 -3.869 7.896 1.00 95.50 99 MET A CA 1
ATOM 799 C C . MET A 1 99 ? 3.489 -3.697 6.389 1.00 95.50 99 MET A C 1
ATOM 801 O O . MET A 1 99 ? 2.656 -4.155 5.604 1.00 95.50 99 MET A O 1
ATOM 805 N N . LEU A 1 100 ? 4.602 -3.086 5.992 1.00 94.00 100 LEU A N 1
ATOM 806 C CA . LEU A 1 100 ? 4.995 -2.918 4.595 1.00 94.00 100 LEU A CA 1
ATOM 807 C C . LEU A 1 100 ? 5.997 -3.995 4.179 1.00 94.00 100 LEU A C 1
ATOM 809 O O . LEU A 1 100 ? 6.874 -4.381 4.949 1.00 94.00 100 LEU A O 1
ATOM 813 N N . GLY A 1 101 ? 5.864 -4.473 2.947 1.00 93.81 101 GLY A N 1
ATOM 814 C CA . GLY A 1 101 ? 6.816 -5.380 2.317 1.00 93.81 101 GLY A CA 1
ATOM 815 C C . GLY A 1 101 ? 7.055 -4.988 0.868 1.00 93.81 101 GLY A C 1
ATOM 816 O O . GLY A 1 101 ? 6.174 -4.435 0.209 1.00 93.81 101 GLY A O 1
ATOM 817 N N . GLU A 1 102 ? 8.241 -5.298 0.357 1.00 92.69 102 GLU A N 1
ATOM 818 C CA . GLU A 1 102 ? 8.594 -5.016 -1.030 1.00 92.69 102 GLU A CA 1
ATOM 819 C C . GLU A 1 102 ? 8.561 -6.278 -1.890 1.00 92.69 102 GLU A C 1
ATOM 821 O O . GLU A 1 102 ? 9.012 -7.353 -1.493 1.00 92.69 102 GLU A O 1
ATOM 826 N N . LEU A 1 103 ? 8.060 -6.119 -3.109 1.00 90.75 103 LEU A N 1
ATOM 827 C CA . LEU A 1 103 ? 8.232 -7.059 -4.203 1.00 90.75 103 LEU A CA 1
ATOM 828 C C . LEU A 1 103 ? 9.250 -6.501 -5.200 1.00 90.75 103 LEU A C 1
ATOM 830 O O . LEU A 1 103 ? 9.345 -5.279 -5.366 1.00 90.75 103 LEU A O 1
ATOM 834 N N . PRO A 1 104 ? 9.982 -7.370 -5.921 1.00 87.38 104 PRO A N 1
ATOM 835 C CA . PRO A 1 104 ? 10.772 -6.922 -7.060 1.00 87.38 104 PRO A CA 1
ATOM 836 C C . PRO A 1 104 ? 9.882 -6.181 -8.067 1.00 87.38 104 PRO A C 1
ATOM 838 O O . PRO A 1 104 ? 8.662 -6.342 -8.081 1.00 87.38 104 PRO A O 1
ATOM 841 N N . LEU A 1 105 ? 10.487 -5.360 -8.925 1.00 82.50 105 LEU A N 1
ATOM 842 C CA . LEU A 1 105 ? 9.762 -4.668 -9.991 1.00 82.50 105 LEU A CA 1
ATOM 843 C C . LEU A 1 105 ? 9.053 -5.681 -10.900 1.00 82.50 105 LEU A C 1
ATOM 845 O O . LEU A 1 105 ? 9.690 -6.381 -11.682 1.00 82.50 105 LEU A O 1
ATOM 849 N N . LEU A 1 106 ? 7.726 -5.750 -10.780 1.00 83.88 106 LEU A N 1
ATOM 850 C CA . LEU A 1 106 ? 6.885 -6.653 -11.574 1.00 83.88 106 LEU A CA 1
ATOM 851 C C . LEU A 1 106 ? 6.462 -6.020 -12.906 1.00 83.88 106 LEU A C 1
ATOM 853 O O . LEU A 1 106 ? 6.123 -6.721 -13.861 1.00 83.88 106 LEU A O 1
ATOM 857 N N . SER A 1 107 ? 6.468 -4.688 -12.966 1.00 83.19 107 SER A N 1
ATOM 858 C CA . SER A 1 107 ? 6.006 -3.906 -14.107 1.00 83.19 107 SER A CA 1
ATOM 859 C C . SER A 1 107 ? 6.808 -2.616 -14.264 1.00 83.19 107 SER A C 1
ATOM 861 O O . SER A 1 107 ? 7.406 -2.117 -13.311 1.00 83.19 107 SER A O 1
ATOM 863 N N . TRP A 1 108 ? 6.766 -2.038 -15.459 1.00 80.69 108 TRP A N 1
ATOM 864 C CA . TRP A 1 108 ? 7.265 -0.693 -15.753 1.00 80.69 108 TRP A CA 1
ATOM 865 C C . TRP A 1 108 ? 6.128 0.173 -16.302 1.00 80.69 108 TRP A C 1
ATOM 867 O O . TRP A 1 108 ? 5.079 -0.343 -16.688 1.00 80.69 108 TRP A O 1
ATOM 877 N N . LEU A 1 109 ? 6.311 1.494 -16.296 1.00 77.56 109 LEU A N 1
ATOM 878 C CA . LEU A 1 109 ? 5.352 2.412 -16.912 1.00 77.56 109 LEU A CA 1
ATOM 879 C C . LEU A 1 109 ? 5.550 2.379 -18.425 1.00 77.56 109 LEU A C 1
ATOM 881 O O . LEU A 1 109 ? 6.555 2.893 -18.914 1.00 77.56 109 LEU A O 1
ATOM 885 N N . ALA A 1 110 ? 4.598 1.804 -19.154 1.00 72.06 110 ALA A N 1
ATOM 886 C CA . ALA A 1 110 ? 4.578 1.915 -20.599 1.00 72.06 110 ALA A CA 1
AT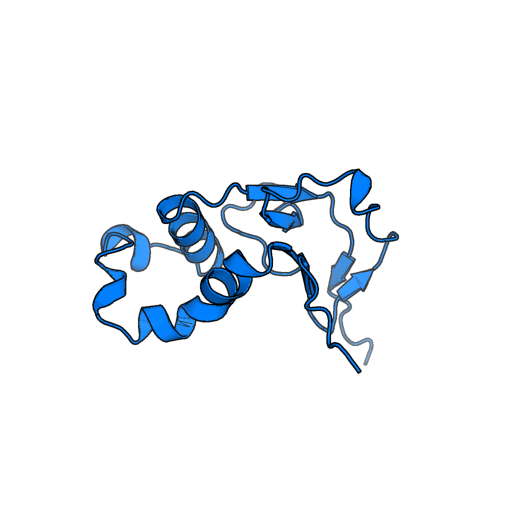OM 887 C C . ALA A 1 110 ? 4.297 3.371 -20.983 1.00 72.06 110 ALA A C 1
ATOM 889 O O . ALA A 1 110 ? 3.206 3.885 -20.744 1.00 72.06 110 ALA A O 1
ATOM 890 N N . CYS A 1 111 ? 5.282 4.053 -21.570 1.00 66.88 111 CYS A N 1
ATOM 891 C CA . CYS A 1 111 ? 4.991 5.284 -22.298 1.00 66.88 111 CYS A CA 1
ATOM 892 C C . CYS A 1 111 ? 4.120 4.938 -23.504 1.00 66.88 111 CYS A C 1
ATOM 894 O O . CYS A 1 111 ? 4.361 3.930 -24.171 1.00 66.88 111 CYS A O 1
ATOM 896 N N . CYS A 1 112 ? 3.147 5.799 -23.810 1.00 60.28 112 CYS A N 1
ATOM 897 C CA . CYS A 1 112 ? 2.452 5.756 -25.086 1.00 60.28 112 CYS A CA 1
ATOM 898 C C . CYS A 1 112 ? 3.509 5.837 -26.196 1.00 60.28 112 CYS A C 1
ATOM 900 O O . CYS A 1 112 ? 4.134 6.881 -26.382 1.00 60.28 112 CYS A O 1
ATOM 902 N N . SER A 1 113 ? 3.731 4.744 -26.920 1.00 59.22 113 SER A N 1
ATOM 903 C CA . SER A 1 113 ? 4.249 4.832 -28.280 1.00 59.22 113 SER A CA 1
ATOM 904 C C . SER A 1 113 ? 3.153 5.528 -29.084 1.00 59.22 113 SER A C 1
ATOM 906 O O . SER A 1 113 ? 2.129 4.905 -29.373 1.00 59.22 113 SER A O 1
ATOM 908 N N . GLY A 1 114 ? 3.307 6.839 -29.284 1.00 49.38 114 GLY A N 1
ATOM 909 C CA . GLY A 1 114 ? 2.470 7.610 -30.202 1.00 49.38 114 GLY A CA 1
ATOM 910 C C . GLY A 1 114 ? 2.586 7.101 -31.629 1.00 49.38 114 GLY A C 1
ATOM 911 O O . GLY A 1 114 ? 3.648 6.523 -31.960 1.00 49.38 114 GLY A O 1
#

Organism: Chrysotila carterae (NCBI:txid13221)

Radius of gyration: 15.5 Å; chains: 1; bounding box: 43×38×46 Å

pLDDT: mean 84.88, std 9.99, range [49.38, 96.56]

Foldseek 3Di:
DDDDDDQKDKDADPQWDFPDDDPPCVVPDQQEWEAADPVPDAFGPRNIIMHTPVCPCQLPVVVVLVVDPCVCVQDPPVQVVPDDPRNSSVSNCVSVVRHYDHDYCRTDRDDPPD

Sequence (114 aa):
SRAFKYSRVIFSRLEAAWVVPHPPLSLLDPRVLWVQSGQGRVGVNDRYALMSREHASLYFGRWKLLLSADLFDQVSEEKVLRTSPEVFLEVLLESKGVMLGELPLLSWLACCSG

Secondary structure (DSSP, 8-state):
---PPPSEEEEE-TTEEESSPPPPGGGS-TTEEEEE--TT-SS--TTEEEEEHHHHHHHHTHHHHHTSGGGTTTS-HHHHHTS-HHHHHHHHHHHTTPEEEEE---EEE-----